Protein AF-A0A953SKB3-F1 (afdb_monomer_lite)

Sequence (91 aa):
GNPCATHRQAAFAIKLARHATGKLKATYKTEGSIPHLMTDPEFAEAFTAAKARIAAMQVRFVEEADPVRQCLLEVYVAMALGTPYNDFDNH

Foldseek 3Di:
DDPPPPDCPCVVLLCQLCVVVVVNDDDPDPCSPPVNLCVDPSSVVSSVVSVVVVVPDDDDDDDDPDPVVVVVVLVVCCVVVVDPRSDPPPD

Radius of gyration: 15.58 Å; chains: 1; bounding box: 33×29×38 Å

Secondary structure (DSSP, 8-state):
--S---S-TTHHHHHHHHHHTT--PPPSSSTTSHHHHTTSHHHHHHHHHHHHHHHT---------SHHHHHHHHHHHHHHHT-TTS-----

Structure (mmCIF, N/CA/C/O backbone):
data_AF-A0A953SKB3-F1
#
_entry.id   AF-A0A953SKB3-F1
#
loop_
_atom_site.group_PDB
_atom_site.id
_atom_site.type_symbol
_atom_site.label_atom_id
_atom_site.label_alt_id
_atom_site.label_comp_id
_atom_site.label_asym_id
_atom_site.label_entity_id
_atom_site.label_seq_id
_atom_site.pdbx_PDB_ins_code
_atom_site.Cartn_x
_atom_site.Cartn_y
_atom_site.Car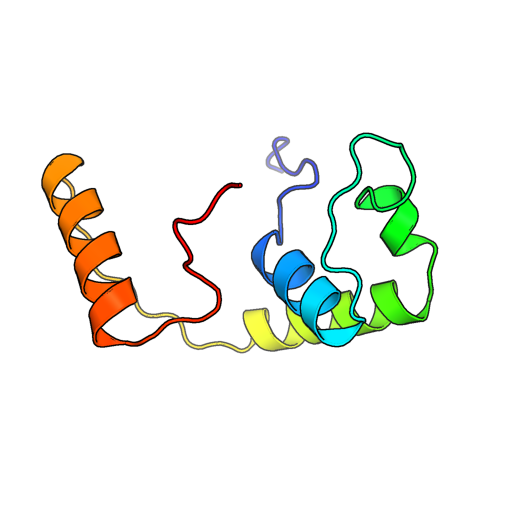tn_z
_atom_site.occupancy
_atom_site.B_iso_or_equiv
_atom_site.auth_seq_id
_atom_site.auth_comp_id
_atom_site.auth_asym_id
_atom_site.auth_atom_id
_atom_site.pdbx_PDB_model_num
ATOM 1 N N . GLY A 1 1 ? 19.238 10.987 11.627 1.00 34.44 1 GLY A N 1
ATOM 2 C CA . GLY A 1 1 ? 17.786 10.723 11.620 1.00 34.44 1 GLY A CA 1
ATOM 3 C C . GLY A 1 1 ? 17.181 11.523 10.493 1.00 34.44 1 GLY A C 1
ATOM 4 O O . GLY A 1 1 ? 17.478 12.704 10.409 1.00 34.44 1 GLY A O 1
ATOM 5 N N . ASN A 1 2 ? 16.458 10.886 9.573 1.00 33.94 2 ASN A N 1
ATOM 6 C CA . ASN A 1 2 ? 16.006 11.539 8.343 1.00 33.94 2 ASN A CA 1
ATOM 7 C C . ASN A 1 2 ? 14.702 12.331 8.611 1.00 33.94 2 ASN A C 1
ATOM 9 O O . ASN A 1 2 ? 13.723 11.713 9.031 1.00 33.94 2 ASN A O 1
ATOM 13 N N . PRO A 1 3 ? 14.654 13.663 8.404 1.00 38.19 3 PRO A N 1
ATOM 14 C CA . PRO A 1 3 ? 13.547 14.521 8.849 1.00 38.19 3 PRO A CA 1
ATOM 15 C C . PRO A 1 3 ? 12.312 14.535 7.922 1.00 38.19 3 PRO A C 1
ATOM 17 O O . PRO A 1 3 ? 11.405 15.331 8.128 1.00 38.19 3 PRO A O 1
ATOM 20 N N . CYS A 1 4 ? 12.226 13.649 6.924 1.00 35.56 4 CYS A N 1
ATOM 21 C CA . CYS A 1 4 ? 11.122 13.617 5.947 1.00 35.56 4 CYS A CA 1
ATOM 22 C C . CYS A 1 4 ? 10.010 12.595 6.277 1.00 35.56 4 CYS A C 1
ATOM 24 O O . CYS A 1 4 ? 9.265 12.145 5.410 1.00 35.56 4 CYS A O 1
ATOM 26 N N . ALA A 1 5 ? 9.906 12.184 7.538 1.00 44.66 5 ALA A N 1
ATOM 27 C CA . ALA A 1 5 ? 8.977 11.164 8.015 1.00 44.66 5 ALA A CA 1
ATOM 28 C C . ALA A 1 5 ? 7.559 11.710 8.299 1.00 44.66 5 ALA A C 1
ATOM 30 O O . ALA A 1 5 ? 6.970 11.422 9.335 1.00 44.66 5 ALA A O 1
ATOM 31 N N . THR A 1 6 ? 6.993 12.537 7.420 1.00 47.47 6 THR A N 1
ATOM 32 C CA . THR A 1 6 ? 5.707 13.214 7.665 1.00 47.47 6 THR A CA 1
ATOM 33 C C . THR A 1 6 ? 4.536 12.422 7.073 1.00 47.47 6 THR A C 1
ATOM 35 O O . THR A 1 6 ? 4.341 12.388 5.863 1.00 47.47 6 THR A O 1
ATOM 38 N N . HIS A 1 7 ? 3.747 11.777 7.942 1.00 42.81 7 HIS A N 1
ATOM 39 C CA . HIS A 1 7 ? 2.367 11.271 7.759 1.00 42.81 7 HIS A CA 1
ATOM 40 C C . HIS A 1 7 ? 2.024 10.313 6.587 1.00 42.81 7 HIS A C 1
ATOM 42 O O . HIS A 1 7 ? 0.960 9.699 6.618 1.00 42.81 7 HIS A O 1
ATOM 48 N N . ARG A 1 8 ? 2.901 10.101 5.596 1.00 50.22 8 ARG A N 1
ATOM 49 C CA . ARG A 1 8 ? 2.704 9.195 4.439 1.00 50.22 8 ARG A CA 1
ATOM 50 C C . ARG A 1 8 ? 3.361 7.821 4.592 1.00 50.22 8 ARG A C 1
ATOM 52 O O . ARG A 1 8 ? 3.305 7.008 3.675 1.00 50.22 8 ARG A O 1
ATOM 59 N N . GLN A 1 9 ? 3.973 7.541 5.740 1.00 56.75 9 GLN A N 1
ATOM 60 C CA . GLN A 1 9 ? 4.888 6.404 5.910 1.00 56.75 9 GLN A CA 1
ATOM 61 C C . GLN A 1 9 ? 4.243 5.008 5.841 1.00 56.75 9 GLN A C 1
ATOM 63 O O . GLN A 1 9 ? 4.953 4.012 5.904 1.00 56.75 9 GLN A O 1
ATOM 68 N N . ALA A 1 10 ? 2.922 4.907 5.691 1.00 77.00 10 ALA A N 1
ATOM 69 C CA . ALA A 1 10 ? 2.249 3.631 5.474 1.00 77.00 10 ALA A CA 1
ATOM 70 C C . ALA A 1 10 ? 0.929 3.811 4.707 1.00 77.00 10 ALA A C 1
ATOM 72 O O . ALA A 1 10 ? -0.115 3.326 5.141 1.00 77.00 10 ALA A O 1
ATOM 73 N N . ALA A 1 11 ? 0.956 4.527 3.575 1.00 84.38 11 ALA A N 1
ATOM 74 C CA . ALA A 1 11 ? -0.237 4.769 2.751 1.00 84.38 11 ALA A CA 1
ATOM 75 C C . ALA A 1 11 ? -0.990 3.471 2.403 1.00 84.38 11 ALA A C 1
ATOM 77 O O . ALA A 1 11 ? -2.216 3.421 2.489 1.00 84.38 11 ALA A O 1
ATOM 78 N N . PHE A 1 12 ? -0.257 2.389 2.125 1.00 86.81 12 PHE A N 1
ATOM 79 C CA . PHE A 1 12 ? -0.862 1.084 1.876 1.00 86.81 12 PHE A CA 1
ATOM 80 C C . PHE A 1 12 ? -1.560 0.503 3.117 1.00 86.81 12 PHE A C 1
ATOM 82 O O . PHE A 1 12 ? -2.680 0.012 3.011 1.00 86.81 12 PHE A O 1
ATOM 89 N N . ALA A 1 13 ? -0.975 0.640 4.313 1.00 90.00 13 ALA A N 1
ATOM 90 C CA . ALA A 1 13 ? -1.623 0.212 5.556 1.00 90.00 13 ALA A CA 1
ATOM 91 C C . ALA A 1 13 ? -2.907 1.010 5.841 1.00 90.00 13 ALA A C 1
ATOM 93 O O . ALA A 1 13 ? -3.889 0.446 6.313 1.00 90.00 13 ALA A O 1
ATOM 94 N N . ILE A 1 14 ? -2.925 2.307 5.512 1.00 89.00 14 ILE A N 1
ATOM 95 C CA . ILE A 1 14 ? -4.127 3.150 5.609 1.00 89.00 14 ILE A CA 1
ATOM 96 C C . ILE A 1 14 ? -5.202 2.660 4.637 1.00 89.00 14 ILE A C 1
ATOM 98 O O . ILE A 1 14 ? -6.356 2.534 5.041 1.00 89.00 14 ILE A O 1
ATOM 102 N N . LYS A 1 15 ? -4.838 2.358 3.379 1.00 88.62 15 LYS A N 1
ATOM 103 C CA . LYS A 1 15 ? -5.773 1.799 2.388 1.00 88.62 15 LYS A CA 1
ATOM 104 C C . LYS A 1 15 ? -6.378 0.496 2.920 1.00 88.62 15 LYS A C 1
ATOM 106 O O . LYS A 1 15 ? -7.598 0.389 3.006 1.00 88.62 15 LYS A O 1
ATOM 111 N N . LEU A 1 16 ? -5.552 -0.433 3.405 1.00 90.69 16 LEU A N 1
ATOM 112 C CA . LEU A 1 16 ? -6.022 -1.683 4.015 1.00 90.69 16 LEU A CA 1
ATOM 113 C C . LEU A 1 16 ? -6.954 -1.453 5.219 1.00 90.69 16 LEU A C 1
ATOM 115 O O . LEU A 1 16 ? -8.001 -2.089 5.295 1.00 90.69 16 LEU A O 1
ATOM 119 N N . ALA A 1 17 ? -6.625 -0.526 6.123 1.00 92.06 17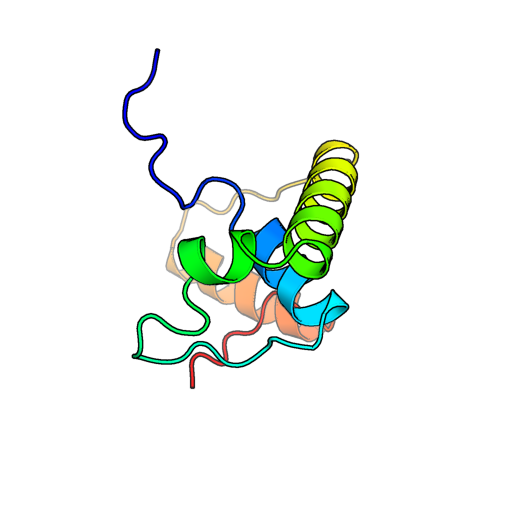 ALA A N 1
ATOM 120 C CA . ALA A 1 17 ? -7.458 -0.215 7.289 1.00 92.06 17 ALA A CA 1
ATOM 121 C C . ALA A 1 17 ? -8.817 0.391 6.903 1.00 92.06 17 ALA A C 1
ATOM 123 O O . ALA A 1 17 ? -9.843 0.050 7.492 1.00 92.06 17 ALA A O 1
ATOM 124 N N . ARG A 1 18 ? -8.857 1.249 5.875 1.00 90.75 18 ARG A N 1
ATOM 125 C CA . ARG A 1 18 ? -10.113 1.783 5.322 1.00 90.75 18 ARG A CA 1
ATOM 126 C C . ARG A 1 18 ? -10.993 0.685 4.744 1.00 90.75 18 ARG A C 1
ATOM 128 O O . ARG A 1 18 ? -12.195 0.704 4.984 1.00 90.75 18 ARG A O 1
ATOM 135 N N . HIS A 1 19 ? -10.406 -0.269 4.022 1.00 90.00 19 HIS A N 1
ATOM 136 C CA . HIS A 1 19 ? -11.146 -1.427 3.522 1.00 90.00 19 HIS A CA 1
ATOM 137 C C . HIS A 1 19 ? -11.661 -2.312 4.659 1.00 90.00 19 HIS A C 1
ATOM 139 O O . HIS A 1 19 ? -12.816 -2.721 4.617 1.00 90.00 19 HIS A O 1
ATOM 145 N N . ALA A 1 20 ? -10.851 -2.554 5.692 1.00 90.81 20 ALA A N 1
ATOM 146 C CA . ALA A 1 20 ? -11.246 -3.377 6.835 1.00 90.81 20 ALA A CA 1
ATOM 147 C C . ALA A 1 20 ? -12.387 -2.758 7.664 1.00 90.81 20 ALA A C 1
ATOM 149 O O . ALA A 1 20 ? -13.234 -3.483 8.165 1.00 90.81 20 ALA A O 1
ATOM 150 N N . THR A 1 21 ? -12.425 -1.427 7.776 1.00 91.06 21 THR A N 1
ATOM 151 C CA . THR A 1 21 ? -13.411 -0.689 8.594 1.00 91.06 21 THR A CA 1
ATOM 152 C C . THR A 1 21 ? -14.571 -0.094 7.789 1.00 91.06 21 THR A C 1
ATOM 154 O O . THR A 1 21 ? -15.398 0.633 8.331 1.00 91.06 21 THR A O 1
ATOM 157 N N . GLY A 1 22 ? -14.617 -0.314 6.470 1.00 88.06 22 GLY A N 1
ATOM 158 C CA . GLY A 1 22 ? -15.630 0.275 5.583 1.00 88.06 22 GLY A CA 1
ATOM 159 C C . GLY A 1 22 ? -15.524 1.798 5.385 1.00 88.06 22 GLY A C 1
ATOM 160 O O . GLY A 1 22 ? -16.358 2.394 4.701 1.00 88.06 22 GLY A O 1
ATOM 161 N N . LYS A 1 23 ? -14.486 2.456 5.920 1.00 85.44 23 LYS A N 1
ATOM 162 C CA . LYS A 1 23 ? -14.271 3.917 5.849 1.00 85.44 23 LYS A CA 1
ATOM 163 C C . LYS A 1 23 ? -13.585 4.330 4.543 1.00 85.44 23 LYS A C 1
ATOM 165 O O . LYS A 1 23 ? -12.525 4.961 4.538 1.00 85.44 23 LYS A O 1
ATOM 170 N N . LEU A 1 24 ? -14.189 3.949 3.418 1.00 81.06 24 LEU A N 1
ATOM 171 C CA . LEU A 1 24 ? -13.604 4.076 2.076 1.00 81.06 24 LEU A CA 1
ATOM 172 C C . LEU A 1 24 ? -13.580 5.512 1.540 1.00 81.06 24 LEU A C 1
ATOM 174 O O . LEU A 1 24 ? -12.668 5.872 0.802 1.00 81.06 24 LEU A O 1
ATOM 178 N N . LYS A 1 25 ? -14.542 6.357 1.928 1.00 74.06 25 LYS A N 1
ATOM 179 C CA . LYS A 1 25 ? -14.614 7.734 1.428 1.00 74.06 25 LYS A CA 1
ATOM 180 C C . LYS A 1 25 ? -13.581 8.620 2.123 1.00 74.06 25 LYS A C 1
ATOM 182 O O . LYS A 1 25 ? -13.617 8.808 3.341 1.00 74.06 25 LYS A O 1
ATOM 187 N N . ALA A 1 26 ? -12.674 9.197 1.342 1.00 66.12 26 ALA A N 1
ATOM 188 C CA . ALA A 1 26 ? -11.976 10.402 1.757 1.00 66.12 26 ALA A CA 1
ATOM 189 C C . ALA A 1 26 ? -12.986 11.550 1.698 1.00 66.12 26 ALA A C 1
ATOM 191 O O . ALA A 1 26 ? -13.652 11.738 0.682 1.00 66.12 26 ALA A O 1
ATOM 192 N N . THR A 1 27 ? -13.150 12.289 2.791 1.00 63.31 27 THR A N 1
ATOM 193 C CA . THR A 1 27 ? -13.946 13.514 2.741 1.00 63.31 27 THR A CA 1
ATOM 194 C C . THR A 1 27 ? -12.992 14.694 2.591 1.00 63.31 27 THR A C 1
ATOM 196 O O . THR A 1 27 ? -11.895 14.687 3.148 1.00 63.31 27 THR A O 1
ATOM 199 N N . TYR A 1 28 ? -13.403 15.725 1.853 1.00 63.22 28 TYR A N 1
ATOM 200 C CA . TYR A 1 28 ? -12.690 17.008 1.813 1.00 63.22 28 TYR A CA 1
ATOM 201 C C . TYR A 1 28 ? -12.833 17.803 3.130 1.00 63.22 28 TYR A C 1
ATOM 203 O O . TYR A 1 28 ? -12.409 18.953 3.211 1.00 63.22 28 TYR A O 1
ATOM 211 N N . LYS A 1 29 ? -13.446 17.206 4.163 1.00 70.06 29 LYS A N 1
ATOM 212 C CA . LYS A 1 29 ? -13.573 17.747 5.517 1.00 70.06 29 LYS A CA 1
ATOM 213 C C . LYS A 1 29 ? -12.523 17.106 6.429 1.00 70.06 29 LYS A C 1
ATOM 215 O O . LYS A 1 29 ? -11.895 16.104 6.101 1.00 70.06 29 LYS A O 1
ATOM 220 N N . THR A 1 30 ? -12.340 17.682 7.612 1.00 68.06 30 THR A N 1
ATOM 221 C CA . THR A 1 30 ? -11.496 17.105 8.672 1.00 68.06 30 THR A CA 1
ATOM 222 C C . THR A 1 30 ? -11.964 15.706 9.092 1.00 68.06 30 THR A C 1
ATOM 224 O O . THR A 1 30 ? -11.137 14.859 9.437 1.00 68.06 30 THR A O 1
ATOM 227 N N . GLU A 1 31 ? -13.266 15.436 9.006 1.00 70.19 31 GLU A N 1
ATOM 228 C CA . GLU A 1 31 ? -13.866 14.110 9.177 1.00 70.19 31 GLU A CA 1
ATOM 229 C C . GLU A 1 31 ? -13.342 13.127 8.118 1.00 70.19 31 GLU A C 1
ATOM 231 O O . GLU A 1 31 ? -13.295 13.414 6.927 1.00 70.19 31 GLU A O 1
ATOM 236 N N . GLY A 1 32 ? -12.900 11.943 8.529 1.00 72.19 32 GLY A N 1
ATOM 237 C CA . GLY A 1 32 ? -12.302 10.965 7.614 1.00 72.19 32 GLY A CA 1
ATOM 238 C C . GLY A 1 32 ? -10.885 11.303 7.125 1.00 72.19 32 GLY A C 1
ATOM 239 O O . GLY A 1 32 ? -10.329 10.539 6.329 1.00 72.19 32 GLY A O 1
ATOM 240 N N . SER A 1 33 ? -10.267 12.390 7.605 1.00 81.38 33 SER A N 1
ATOM 241 C CA . SER A 1 33 ? -8.816 12.592 7.491 1.00 81.38 33 SER A CA 1
ATOM 242 C C . SER A 1 33 ? -8.055 11.538 8.307 1.00 81.38 33 SER A C 1
ATOM 244 O O . SER A 1 33 ? -8.602 10.960 9.243 1.00 81.38 33 SER A O 1
ATOM 246 N N . ILE A 1 34 ? -6.783 11.277 7.986 1.00 80.88 34 ILE A N 1
ATOM 247 C CA . ILE A 1 34 ? -5.989 10.274 8.722 1.00 80.88 34 ILE A CA 1
ATOM 248 C C . ILE A 1 34 ? -5.932 10.580 10.231 1.00 80.88 34 ILE A C 1
ATOM 250 O O . ILE A 1 34 ? -6.218 9.666 10.999 1.00 80.88 34 ILE A O 1
ATOM 254 N N . PRO A 1 35 ? -5.628 11.815 10.691 1.00 84.12 35 PRO A N 1
ATOM 255 C CA . PRO A 1 35 ? -5.608 12.113 12.125 1.00 84.12 35 PRO A CA 1
ATOM 256 C C . PRO A 1 35 ? -6.952 11.856 12.809 1.00 84.12 35 PRO A C 1
ATOM 258 O O . PRO A 1 35 ? -6.974 11.310 13.903 1.00 84.12 35 PRO A O 1
ATOM 261 N N . HIS A 1 36 ? -8.062 12.192 12.146 1.00 85.25 36 HIS A N 1
ATOM 262 C CA . HIS A 1 36 ? -9.404 11.931 12.662 1.00 85.25 36 HIS A CA 1
ATOM 263 C C . HIS A 1 36 ? -9.730 10.433 12.704 1.00 85.25 36 HIS A C 1
ATOM 265 O O . HIS A 1 36 ? -10.294 9.945 13.671 1.00 85.25 36 HIS A O 1
ATOM 271 N N . LEU A 1 37 ? -9.344 9.667 11.685 1.00 86.25 37 LEU A N 1
ATOM 272 C CA . LEU A 1 37 ? -9.557 8.220 11.688 1.00 86.25 37 LEU A CA 1
ATOM 273 C C . LEU A 1 37 ? -8.769 7.528 12.804 1.00 86.25 37 LEU A C 1
ATOM 275 O O . LEU A 1 37 ? -9.260 6.573 13.383 1.00 86.25 37 LEU A O 1
ATOM 279 N N . MET A 1 38 ? -7.585 8.032 13.153 1.00 86.75 38 MET A N 1
ATOM 280 C CA . MET A 1 38 ? -6.777 7.481 14.246 1.00 86.75 38 MET A CA 1
ATOM 281 C C . MET A 1 38 ? -7.362 7.739 15.641 1.00 86.75 38 MET A C 1
ATOM 283 O O . MET A 1 38 ? -6.910 7.109 16.593 1.00 86.75 38 MET A O 1
ATOM 287 N N . THR A 1 39 ? -8.346 8.637 15.790 1.00 90.00 39 THR A N 1
ATOM 288 C CA . THR A 1 39 ? -9.069 8.784 17.066 1.00 90.00 39 THR A CA 1
ATOM 289 C C . THR A 1 39 ? -10.126 7.701 17.265 1.00 90.00 39 THR A C 1
ATOM 291 O O . THR A 1 39 ? -10.639 7.562 18.370 1.00 90.00 39 THR A O 1
ATOM 294 N N . ASP A 1 40 ? -10.463 6.948 16.216 1.00 90.19 40 ASP A N 1
ATOM 295 C CA . ASP A 1 40 ? -11.346 5.792 16.308 1.00 90.19 40 ASP A CA 1
ATOM 296 C C . ASP A 1 40 ? -10.534 4.534 16.677 1.00 90.19 40 ASP A C 1
ATOM 298 O O . ASP A 1 40 ? -9.667 4.121 15.893 1.00 90.19 40 ASP A O 1
ATOM 302 N N . PRO A 1 41 ? -10.804 3.905 17.837 1.00 92.69 41 PRO A N 1
ATOM 303 C CA . PRO A 1 41 ? -10.084 2.714 18.279 1.00 92.69 41 PRO A CA 1
ATOM 304 C C . PRO A 1 41 ? -10.108 1.563 17.265 1.00 92.69 41 PRO A C 1
ATOM 306 O O . PRO A 1 41 ? -9.080 0.920 17.059 1.00 92.69 41 PRO A O 1
ATOM 309 N N . GLU A 1 42 ? -11.236 1.341 16.582 1.00 93.44 42 GLU A N 1
ATOM 310 C CA . GLU A 1 42 ? -11.389 0.263 15.596 1.00 93.44 42 GLU A CA 1
ATOM 311 C C . GLU A 1 42 ? -10.462 0.490 14.394 1.00 93.44 42 GLU A C 1
ATOM 313 O O . GLU A 1 42 ? -9.799 -0.421 13.892 1.00 93.44 42 GLU A O 1
ATOM 318 N N . PHE A 1 43 ? -10.360 1.742 13.945 1.00 93.25 43 PHE A N 1
ATOM 319 C CA . PHE A 1 43 ? -9.474 2.095 12.842 1.00 93.25 43 PHE A CA 1
ATOM 320 C C . PHE A 1 43 ? -7.999 2.027 13.243 1.00 93.25 43 PHE A C 1
ATOM 322 O O . PHE A 1 43 ? -7.173 1.551 12.459 1.00 93.25 43 PHE A O 1
ATOM 329 N N . ALA A 1 44 ? -7.654 2.483 14.449 1.00 92.31 44 ALA A N 1
ATOM 330 C CA . ALA A 1 44 ? -6.288 2.421 14.962 1.00 92.31 44 ALA A CA 1
ATOM 331 C C . ALA A 1 44 ? -5.789 0.968 15.090 1.00 92.31 44 ALA A C 1
ATOM 333 O O . ALA A 1 44 ? -4.644 0.665 14.728 1.00 92.31 44 ALA A O 1
ATOM 334 N N . GLU A 1 45 ? -6.655 0.057 15.538 1.00 94.00 45 GLU A N 1
ATOM 335 C CA . GLU A 1 45 ? -6.368 -1.377 15.592 1.00 94.00 45 GLU A CA 1
ATOM 336 C C . GLU A 1 45 ? -6.184 -1.965 14.186 1.00 94.00 45 GLU A C 1
ATOM 338 O O . GLU A 1 45 ? -5.141 -2.563 13.898 1.00 94.00 45 GLU A O 1
ATOM 343 N N . ALA A 1 46 ? -7.126 -1.710 13.270 1.00 94.12 46 ALA A N 1
ATOM 344 C CA . ALA A 1 46 ? -7.041 -2.175 11.885 1.00 94.12 46 ALA A CA 1
ATOM 345 C C . ALA A 1 46 ? -5.771 -1.674 11.172 1.00 94.12 46 ALA A C 1
ATOM 347 O O . ALA A 1 46 ? -5.119 -2.419 10.435 1.00 94.12 46 ALA A O 1
ATOM 348 N N . PHE A 1 47 ? -5.370 -0.426 11.419 1.00 93.12 47 PHE A N 1
ATOM 349 C CA . PHE A 1 47 ? -4.130 0.141 10.895 1.00 93.12 47 PHE A CA 1
ATOM 350 C C . PHE A 1 47 ? -2.884 -0.547 11.460 1.00 93.12 47 PHE A C 1
ATOM 352 O O . PHE A 1 47 ? -1.945 -0.842 10.715 1.00 93.12 47 PHE A O 1
ATOM 359 N N . THR A 1 48 ? -2.871 -0.833 12.761 1.00 92.88 48 THR A N 1
ATOM 360 C CA . THR A 1 48 ? -1.759 -1.535 13.414 1.00 92.88 48 THR A CA 1
ATOM 361 C C . THR A 1 48 ? -1.616 -2.956 12.866 1.00 92.88 48 THR A C 1
ATOM 363 O O . THR A 1 48 ? -0.511 -3.361 12.493 1.00 92.88 48 THR A O 1
ATOM 366 N N . ALA A 1 49 ? -2.730 -3.675 12.708 1.00 94.06 49 ALA A N 1
ATOM 367 C CA . ALA A 1 49 ? -2.760 -4.996 12.088 1.00 94.06 49 ALA A CA 1
ATOM 368 C C . ALA A 1 49 ? -2.274 -4.960 10.627 1.00 94.06 49 ALA A C 1
ATOM 370 O O . ALA A 1 49 ? -1.448 -5.781 10.219 1.00 94.06 49 ALA A O 1
ATOM 371 N N . ALA A 1 50 ? -2.713 -3.967 9.845 1.00 93.56 50 ALA A N 1
ATOM 372 C CA . ALA A 1 50 ? -2.262 -3.780 8.469 1.00 93.56 50 ALA A CA 1
ATOM 373 C C . ALA A 1 50 ? -0.750 -3.514 8.382 1.00 93.56 50 ALA A C 1
ATOM 375 O O . ALA A 1 50 ? -0.071 -4.097 7.535 1.00 93.56 50 ALA A O 1
ATOM 376 N N . LYS A 1 51 ? -0.196 -2.689 9.281 1.00 92.62 51 LYS A N 1
ATOM 377 C CA . LYS A 1 51 ? 1.253 -2.455 9.364 1.00 92.62 51 LYS A CA 1
ATOM 378 C C . LYS A 1 51 ? 2.027 -3.728 9.687 1.00 92.62 51 LYS A C 1
ATOM 380 O O . LYS A 1 51 ? 3.024 -3.995 9.023 1.00 92.62 51 LYS A O 1
ATOM 385 N N . ALA A 1 52 ? 1.579 -4.502 10.676 1.00 92.38 52 ALA A N 1
ATOM 386 C CA . ALA A 1 52 ? 2.229 -5.757 11.050 1.00 92.38 52 ALA A CA 1
ATOM 387 C C . ALA A 1 52 ? 2.228 -6.752 9.880 1.00 92.38 52 ALA A C 1
ATOM 389 O O . ALA A 1 52 ? 3.262 -7.334 9.558 1.00 92.38 52 ALA A O 1
ATOM 390 N N . ARG A 1 53 ? 1.093 -6.869 9.178 1.00 93.31 53 ARG A N 1
ATOM 391 C CA . ARG A 1 53 ? 0.975 -7.692 7.970 1.00 93.31 53 ARG A CA 1
ATOM 392 C C . ARG A 1 53 ? 1.967 -7.264 6.889 1.00 93.31 53 ARG A C 1
ATOM 394 O O . ARG A 1 53 ? 2.660 -8.121 6.358 1.00 93.31 53 ARG A O 1
ATOM 401 N N . ILE A 1 54 ? 2.037 -5.970 6.560 1.00 90.00 54 ILE A N 1
ATOM 402 C CA . ILE A 1 54 ? 2.948 -5.447 5.524 1.00 90.00 54 ILE A CA 1
ATOM 403 C C . ILE A 1 54 ? 4.411 -5.668 5.918 1.00 90.00 54 ILE A C 1
ATOM 405 O O . ILE A 1 54 ? 5.206 -6.083 5.083 1.00 90.00 54 ILE A O 1
ATOM 409 N N . ALA A 1 55 ? 4.765 -5.444 7.185 1.00 89.62 55 ALA A N 1
ATOM 410 C CA . ALA A 1 55 ? 6.124 -5.661 7.676 1.00 89.62 55 ALA A CA 1
ATOM 411 C C . ALA A 1 55 ? 6.569 -7.131 7.568 1.00 89.62 55 ALA A C 1
ATOM 413 O O . ALA A 1 55 ? 7.755 -7.399 7.400 1.00 89.62 55 ALA A O 1
ATOM 414 N N . ALA A 1 56 ? 5.626 -8.073 7.637 1.00 92.00 56 ALA A N 1
ATOM 415 C CA . ALA A 1 56 ? 5.882 -9.499 7.460 1.00 92.00 56 ALA A CA 1
ATOM 416 C C . ALA A 1 56 ? 5.867 -9.960 5.986 1.00 92.00 56 ALA A C 1
ATOM 418 O O . ALA A 1 56 ? 6.132 -11.132 5.714 1.00 92.00 56 ALA A O 1
ATOM 419 N N . MET A 1 57 ? 5.544 -9.085 5.023 1.00 91.12 57 MET A N 1
ATOM 420 C CA . MET A 1 57 ? 5.514 -9.459 3.607 1.00 91.12 57 MET A CA 1
ATOM 421 C C . MET A 1 57 ? 6.927 -9.634 3.051 1.00 91.12 57 MET A C 1
ATOM 423 O O . MET A 1 57 ? 7.786 -8.765 3.187 1.00 91.12 57 MET A O 1
ATOM 427 N N . GLN A 1 58 ? 7.143 -10.734 2.331 1.00 91.06 58 GLN A N 1
ATOM 428 C CA . GLN A 1 58 ? 8.313 -10.873 1.471 1.00 91.06 58 GLN A CA 1
ATOM 429 C C . GLN A 1 58 ? 8.064 -10.096 0.181 1.00 91.06 58 GLN A C 1
ATOM 431 O O . GLN A 1 58 ? 7.216 -10.471 -0.629 1.00 91.06 58 GLN A O 1
ATOM 436 N N . VAL A 1 59 ? 8.793 -8.998 0.003 1.00 85.56 59 VAL A N 1
ATOM 437 C CA . VAL A 1 59 ? 8.648 -8.120 -1.159 1.00 85.56 59 VAL A CA 1
ATOM 438 C C . VAL A 1 59 ? 9.655 -8.519 -2.233 1.00 85.56 59 VAL A C 1
ATOM 440 O O . VAL A 1 59 ? 10.834 -8.728 -1.953 1.00 85.56 59 VAL A O 1
ATOM 443 N N . ARG A 1 60 ? 9.182 -8.608 -3.477 1.00 87.75 60 ARG A N 1
ATOM 444 C CA . ARG A 1 60 ? 10.013 -8.693 -4.682 1.00 87.75 60 ARG A CA 1
ATOM 445 C C . ARG A 1 60 ? 9.662 -7.512 -5.574 1.00 87.75 60 ARG A C 1
ATOM 447 O O . ARG A 1 60 ? 8.497 -7.127 -5.630 1.00 87.75 60 ARG A O 1
ATOM 454 N N . PHE A 1 61 ? 10.654 -6.955 -6.255 1.00 87.94 61 PHE A N 1
ATOM 455 C CA . PHE A 1 61 ? 10.461 -5.837 -7.171 1.00 87.94 61 PHE A CA 1
ATOM 456 C C . PHE A 1 61 ? 11.110 -6.138 -8.521 1.00 87.94 61 PHE A C 1
ATOM 458 O O . PHE A 1 61 ? 12.031 -6.950 -8.613 1.00 87.94 61 PHE A O 1
ATOM 465 N N . VAL A 1 62 ? 10.591 -5.485 -9.555 1.00 90.81 62 VAL A N 1
ATOM 466 C CA . VAL A 1 62 ? 11.177 -5.432 -10.893 1.00 90.81 62 VAL A CA 1
ATOM 467 C C . VAL A 1 62 ? 11.528 -3.973 -11.141 1.00 90.81 62 VAL A C 1
ATOM 469 O O . VAL A 1 62 ? 10.701 -3.099 -10.891 1.00 90.81 62 VAL A O 1
ATOM 472 N N . GLU A 1 63 ? 12.756 -3.715 -11.575 1.00 93.94 63 GLU A N 1
ATOM 473 C CA . GLU A 1 63 ? 13.223 -2.370 -11.896 1.00 93.94 63 GLU A CA 1
ATOM 474 C C . GLU A 1 63 ? 13.028 -2.096 -13.391 1.00 93.94 63 GLU A C 1
ATOM 476 O O . GLU A 1 63 ? 13.442 -2.893 -14.232 1.00 93.94 63 GLU A O 1
ATOM 481 N N . GLU A 1 64 ? 12.404 -0.965 -13.715 1.00 95.75 64 GLU A N 1
ATOM 482 C CA . GLU A 1 64 ? 12.332 -0.408 -15.066 1.00 95.75 64 GLU A CA 1
ATOM 483 C C . GLU A 1 64 ? 12.678 1.077 -14.963 1.00 95.75 64 GLU A C 1
ATOM 485 O O . GLU A 1 64 ? 11.995 1.836 -14.278 1.00 95.75 64 GLU A O 1
ATOM 490 N N . ALA A 1 65 ? 13.784 1.471 -15.590 1.00 95.75 65 ALA A N 1
ATOM 491 C CA . ALA A 1 65 ? 14.351 2.808 -15.441 1.00 95.75 65 ALA A CA 1
ATOM 492 C C . ALA A 1 65 ? 13.691 3.840 -16.367 1.00 95.75 65 ALA A C 1
ATOM 494 O O . ALA A 1 65 ? 13.805 5.044 -16.139 1.00 95.75 65 ALA A O 1
ATOM 495 N N . ASP A 1 66 ? 13.033 3.386 -17.434 1.00 97.69 66 ASP A N 1
ATOM 496 C CA . ASP A 1 66 ? 12.331 4.252 -18.372 1.00 97.69 66 ASP A CA 1
ATOM 497 C C . ASP A 1 66 ? 10.911 4.565 -17.868 1.00 97.69 66 ASP A C 1
ATOM 499 O O . ASP A 1 66 ? 10.103 3.646 -17.716 1.00 97.69 66 ASP A O 1
ATOM 503 N N . PRO A 1 67 ? 10.557 5.846 -17.647 1.00 93.75 67 PRO A N 1
ATOM 504 C CA . PRO A 1 67 ? 9.263 6.206 -17.064 1.00 93.75 67 PRO A CA 1
ATOM 505 C C . PRO A 1 67 ? 8.051 5.768 -17.896 1.00 93.75 67 PRO A C 1
ATOM 507 O O . PRO A 1 67 ? 6.996 5.456 -17.345 1.00 93.75 67 PRO A O 1
ATOM 510 N N . VAL A 1 68 ? 8.181 5.742 -19.228 1.00 96.06 68 VAL A N 1
ATOM 511 C CA . VAL A 1 68 ? 7.084 5.340 -20.118 1.00 96.06 68 VAL A CA 1
ATOM 512 C C . VAL A 1 68 ? 6.885 3.831 -20.033 1.00 96.06 68 VAL A C 1
ATOM 514 O O . VAL A 1 68 ? 5.754 3.363 -19.903 1.00 96.06 68 VAL A O 1
ATOM 517 N N . ARG A 1 69 ? 7.975 3.057 -20.045 1.00 96.69 69 ARG A N 1
ATOM 518 C CA . ARG A 1 69 ? 7.909 1.598 -19.878 1.00 96.69 69 ARG A CA 1
ATOM 519 C C . ARG A 1 69 ? 7.448 1.195 -18.483 1.00 96.69 69 ARG A C 1
ATOM 521 O O . ARG A 1 69 ? 6.655 0.264 -18.379 1.00 96.69 69 ARG A O 1
ATOM 528 N N . GLN A 1 70 ? 7.862 1.919 -17.444 1.00 94.75 70 GLN A N 1
ATOM 529 C CA . GLN A 1 70 ? 7.367 1.716 -16.084 1.00 94.75 70 GLN A CA 1
ATOM 530 C C . GLN A 1 70 ? 5.843 1.877 -16.037 1.00 94.75 70 GLN A C 1
ATOM 532 O O . GLN A 1 70 ? 5.151 0.985 -15.555 1.00 94.75 70 GLN A O 1
ATOM 537 N N . CYS A 1 71 ? 5.309 2.963 -16.604 1.00 92.25 7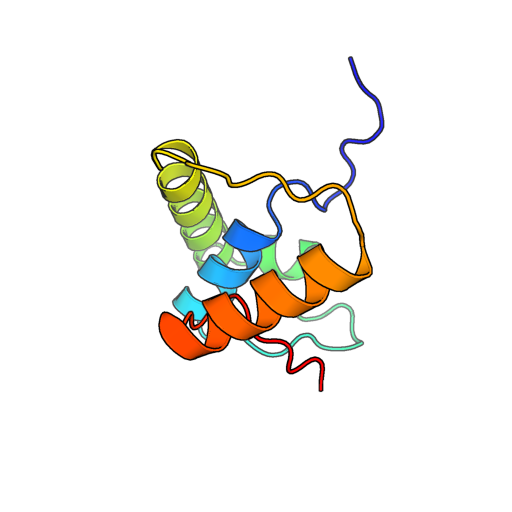1 CYS A N 1
ATOM 538 C CA . CYS A 1 71 ? 3.866 3.195 -16.659 1.00 92.25 71 CYS A CA 1
ATOM 539 C C . CYS A 1 71 ? 3.125 2.053 -17.380 1.00 92.25 71 CYS A C 1
ATOM 541 O O . CYS A 1 71 ? 2.132 1.533 -16.870 1.00 92.25 71 CYS A O 1
ATOM 543 N N . LEU A 1 72 ? 3.633 1.609 -18.536 1.00 94.75 72 LEU A N 1
ATOM 544 C CA . LEU A 1 72 ? 3.041 0.488 -19.276 1.00 94.75 72 LEU A CA 1
ATOM 545 C C . LEU A 1 72 ? 3.078 -0.823 -18.477 1.00 94.75 72 LEU A C 1
ATOM 547 O O . LEU A 1 72 ? 2.100 -1.573 -18.486 1.00 94.75 72 LEU A O 1
ATOM 551 N N . LEU A 1 73 ? 4.180 -1.092 -17.774 1.00 92.50 73 LEU A N 1
ATOM 552 C CA . LEU A 1 73 ? 4.319 -2.261 -16.911 1.00 92.50 73 LEU A CA 1
ATOM 553 C C . LEU A 1 73 ? 3.318 -2.219 -15.751 1.00 92.50 73 LEU A C 1
ATOM 555 O O . LEU A 1 73 ? 2.666 -3.225 -15.483 1.00 92.50 73 LEU A O 1
ATOM 559 N N . GLU A 1 74 ? 3.155 -1.071 -15.094 1.00 89.62 74 GLU A N 1
ATOM 560 C CA . GLU A 1 74 ? 2.202 -0.899 -13.992 1.00 89.62 74 GLU A CA 1
ATOM 561 C C . GLU A 1 74 ? 0.757 -1.160 -14.447 1.00 89.62 74 GLU A C 1
ATOM 563 O O . GLU A 1 74 ? 0.034 -1.909 -13.784 1.00 89.62 74 GLU A O 1
ATOM 568 N N . VAL A 1 75 ? 0.354 -0.630 -15.610 1.00 89.94 75 VAL A N 1
ATOM 569 C CA . VAL A 1 75 ? -0.973 -0.889 -16.202 1.00 89.94 75 VAL A CA 1
ATOM 570 C C . VAL A 1 75 ? -1.150 -2.371 -16.527 1.00 89.94 75 VAL A C 1
ATOM 572 O O . VAL A 1 75 ? -2.154 -2.976 -16.143 1.00 89.94 75 VAL A O 1
ATOM 575 N N . TYR A 1 76 ? -0.173 -2.978 -17.207 1.00 91.31 76 TYR A N 1
ATOM 576 C CA . TYR A 1 76 ? -0.234 -4.391 -17.578 1.00 91.31 76 TYR A CA 1
ATOM 577 C C . TYR A 1 76 ? -0.364 -5.294 -16.348 1.00 91.31 76 TYR A C 1
ATOM 579 O O . TYR A 1 76 ? -1.223 -6.173 -16.313 1.00 91.31 76 TYR A O 1
ATOM 587 N N . VAL A 1 77 ? 0.455 -5.061 -15.319 1.00 89.44 77 VAL A N 1
ATOM 588 C CA . VAL A 1 77 ? 0.434 -5.837 -14.074 1.00 89.44 77 VAL A CA 1
ATOM 589 C C . VAL A 1 77 ? -0.908 -5.684 -13.358 1.00 89.44 77 VAL A C 1
ATOM 591 O O . VAL A 1 77 ? -1.459 -6.689 -12.904 1.00 89.44 77 VAL A O 1
ATOM 594 N N . ALA A 1 78 ? -1.465 -4.470 -13.294 1.00 87.75 78 ALA A N 1
ATOM 595 C CA . ALA A 1 78 ? -2.765 -4.237 -12.669 1.00 87.75 78 ALA A CA 1
ATOM 596 C C . ALA A 1 78 ? -3.890 -5.027 -13.358 1.00 87.75 78 ALA A C 1
ATOM 598 O O . ALA A 1 78 ? -4.704 -5.660 -12.681 1.00 87.75 78 ALA A O 1
ATOM 599 N N . MET A 1 79 ? -3.895 -5.052 -14.695 1.00 87.62 79 MET A N 1
ATOM 600 C CA . MET A 1 79 ? -4.859 -5.824 -15.483 1.00 87.62 79 MET A CA 1
ATOM 601 C C . MET A 1 79 ? -4.649 -7.336 -15.348 1.00 87.62 79 MET A C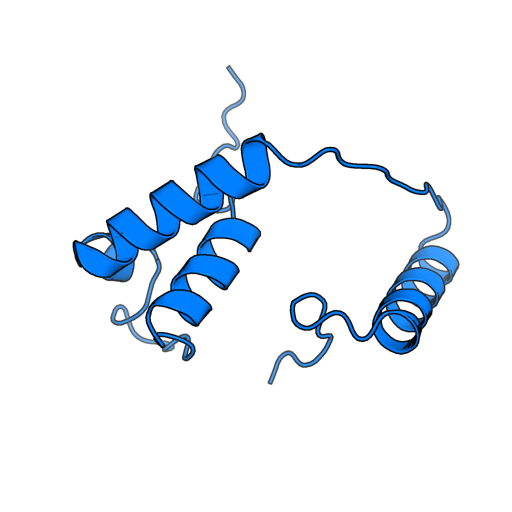 1
ATOM 603 O O . MET A 1 79 ? -5.603 -8.072 -15.110 1.00 87.62 79 MET A O 1
ATOM 607 N N . ALA A 1 80 ? -3.408 -7.805 -15.497 1.00 90.69 80 ALA A N 1
ATOM 608 C CA . ALA A 1 80 ? -3.088 -9.230 -15.539 1.00 90.69 80 ALA A CA 1
ATOM 609 C C . ALA A 1 80 ? -3.290 -9.925 -14.185 1.00 90.69 80 ALA A C 1
ATOM 611 O O . ALA A 1 80 ? -3.659 -11.097 -14.144 1.00 90.69 80 ALA A O 1
ATOM 612 N N . LEU A 1 81 ? -3.045 -9.216 -13.078 1.00 87.44 81 LEU A N 1
ATOM 613 C CA . LEU A 1 81 ? -3.149 -9.763 -11.724 1.00 87.44 81 LEU A CA 1
ATOM 614 C C . LEU A 1 81 ? -4.462 -9.406 -11.015 1.00 87.44 81 LEU A C 1
ATOM 616 O O . LEU A 1 81 ? -4.702 -9.908 -9.917 1.00 87.44 81 LEU A O 1
ATOM 620 N N . GLY A 1 82 ? -5.293 -8.536 -11.599 1.00 82.69 82 GLY A N 1
ATOM 621 C CA . GLY A 1 82 ? -6.545 -8.086 -10.987 1.00 82.69 82 GLY A CA 1
ATOM 622 C C . GLY A 1 82 ? -6.333 -7.477 -9.599 1.00 82.69 82 GLY A C 1
ATOM 623 O O . GLY A 1 82 ? -7.066 -7.792 -8.664 1.00 82.69 82 GLY A O 1
ATOM 624 N N . THR A 1 83 ? -5.284 -6.667 -9.426 1.00 77.50 83 THR A N 1
ATOM 625 C CA . THR A 1 83 ? -4.867 -6.178 -8.104 1.00 77.50 83 THR A CA 1
ATOM 626 C C . THR A 1 83 ? -5.854 -5.143 -7.554 1.00 77.50 83 THR A C 1
ATOM 628 O O . THR A 1 83 ? -5.873 -4.017 -8.050 1.00 77.50 83 THR A O 1
ATOM 631 N N . PRO A 1 84 ? -6.601 -5.443 -6.473 1.00 73.31 84 PRO A N 1
ATOM 632 C CA . PRO A 1 84 ? -7.695 -4.590 -5.994 1.00 73.31 84 PRO A CA 1
ATOM 633 C C . PRO A 1 84 ? -7.226 -3.302 -5.302 1.00 73.31 84 PRO A C 1
ATOM 635 O O . PRO A 1 84 ? -8.048 -2.475 -4.930 1.00 73.31 84 PRO A O 1
ATOM 638 N N . TYR A 1 85 ? -5.917 -3.146 -5.070 1.00 74.56 85 TYR A N 1
ATOM 639 C CA . TYR A 1 85 ? -5.349 -1.990 -4.373 1.00 74.56 85 TYR A CA 1
ATOM 640 C C . TYR A 1 85 ? -4.394 -1.150 -5.229 1.00 74.56 85 TYR A C 1
ATOM 642 O O . TYR A 1 85 ? -3.992 -0.084 -4.762 1.00 74.56 85 TYR A O 1
ATOM 650 N N . ASN A 1 86 ? -4.080 -1.591 -6.451 1.00 69.62 86 ASN A N 1
ATOM 651 C CA . ASN A 1 86 ? -3.342 -0.817 -7.456 1.00 69.62 86 ASN A CA 1
ATOM 652 C C . ASN A 1 86 ? -4.325 -0.365 -8.543 1.00 69.62 86 ASN A C 1
ATOM 654 O O . ASN A 1 86 ? -4.196 -0.719 -9.713 1.00 69.62 86 ASN A O 1
ATOM 658 N N . ASP A 1 87 ? -5.373 0.331 -8.116 1.00 65.00 87 ASP A N 1
ATOM 659 C CA . ASP A 1 87 ? -6.312 0.973 -9.022 1.00 65.00 87 ASP A CA 1
ATOM 660 C C . ASP A 1 87 ? -5.685 2.259 -9.585 1.00 65.00 87 ASP A C 1
ATOM 662 O O . ASP A 1 87 ? -4.915 2.949 -8.920 1.00 65.00 87 ASP A O 1
ATOM 666 N N . PHE A 1 88 ? -6.004 2.561 -10.842 1.00 69.75 88 PHE A N 1
ATOM 667 C CA . PHE A 1 88 ? -5.732 3.862 -11.466 1.00 69.75 88 PHE A CA 1
ATOM 668 C C . PHE A 1 88 ? -6.959 4.785 -11.397 1.00 69.75 88 PHE A C 1
ATOM 670 O O . PHE A 1 88 ? -6.940 5.892 -11.935 1.00 69.75 88 PHE A O 1
ATOM 677 N N . ASP A 1 89 ? -8.038 4.315 -10.764 1.00 63.25 89 ASP A N 1
ATOM 678 C CA . ASP A 1 89 ? -9.278 5.059 -10.600 1.00 63.25 89 ASP A CA 1
ATOM 679 C C . ASP A 1 89 ? -9.120 6.051 -9.439 1.00 63.25 89 ASP A C 1
ATOM 681 O O . ASP A 1 89 ? -9.150 5.683 -8.266 1.00 63.25 89 ASP A O 1
ATOM 685 N N . ASN A 1 90 ? -8.862 7.313 -9.785 1.00 50.56 90 ASN A N 1
ATOM 686 C CA . ASN A 1 90 ? -8.620 8.407 -8.839 1.00 50.56 90 ASN A CA 1
ATOM 687 C C . ASN A 1 90 ? -9.865 9.296 -8.622 1.00 50.56 90 ASN A C 1
ATOM 689 O O . ASN A 1 90 ? -9.713 10.439 -8.179 1.00 50.56 90 ASN A O 1
ATOM 69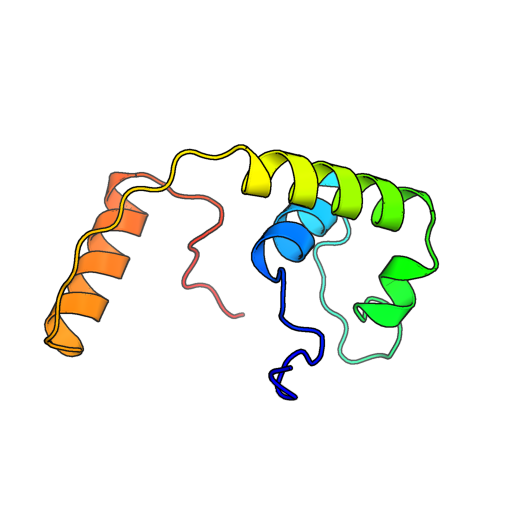3 N N . HIS A 1 91 ? -11.066 8.825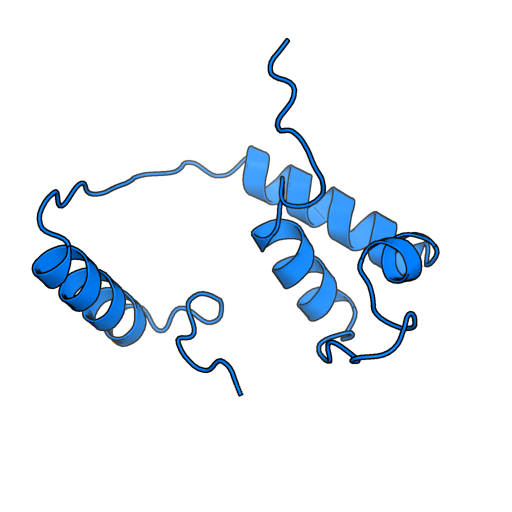 -8.979 1.00 41.16 91 HIS A N 1
ATOM 694 C CA . HIS A 1 91 ? -12.293 9.633 -9.005 1.00 41.16 91 HIS A CA 1
ATOM 695 C C . HIS A 1 91 ? -13.188 9.496 -7.766 1.00 41.16 91 HIS A C 1
ATOM 697 O O . HIS A 1 91 ? -13.331 8.383 -7.214 1.00 41.16 91 HIS A O 1
#

pLDDT: mean 81.04, std 16.6, range [33.94, 97.69]